Protein AF-A0A9W8ULL6-F1 (afdb_monomer_lite)

Structure (mmCIF, N/CA/C/O backbone):
data_AF-A0A9W8ULL6-F1
#
_entry.id   AF-A0A9W8ULL6-F1
#
loop_
_atom_site.group_PDB
_atom_site.id
_atom_site.type_symbol
_atom_site.label_atom_id
_atom_site.label_alt_id
_atom_site.label_comp_id
_atom_site.label_asym_id
_atom_site.label_entity_id
_atom_site.label_seq_id
_atom_site.pdbx_PDB_ins_code
_atom_site.Cartn_x
_atom_site.Cartn_y
_atom_site.Cartn_z
_atom_site.occupancy
_atom_site.B_iso_or_equiv
_atom_site.auth_seq_id
_atom_site.auth_comp_id
_atom_site.auth_asym_id
_atom_site.auth_atom_id
_atom_site.pdbx_PDB_model_num
ATOM 1 N N . MET A 1 1 ? 4.206 -15.068 -24.456 1.00 36.41 1 MET A N 1
ATOM 2 C CA . MET A 1 1 ? 3.959 -14.356 -23.182 1.00 36.41 1 MET A CA 1
ATOM 3 C C . MET A 1 1 ? 3.319 -15.350 -22.225 1.00 36.41 1 MET A C 1
ATOM 5 O O . MET A 1 1 ? 2.237 -15.826 -22.533 1.00 36.41 1 MET A O 1
ATOM 9 N N . SER A 1 2 ? 4.015 -15.760 -21.160 1.00 42.97 2 SER A N 1
ATOM 10 C CA . SER A 1 2 ? 3.469 -16.729 -20.198 1.00 42.97 2 SER A CA 1
ATOM 11 C C . SER A 1 2 ? 2.389 -16.049 -19.357 1.00 42.97 2 SER A C 1
ATOM 13 O O . SER A 1 2 ? 2.633 -14.977 -18.802 1.00 42.97 2 SER A O 1
ATOM 15 N N . ALA A 1 3 ? 1.189 -16.626 -19.312 1.00 48.19 3 ALA A N 1
ATOM 16 C CA . ALA A 1 3 ? 0.108 -16.130 -18.474 1.00 48.19 3 ALA A CA 1
ATOM 17 C C . ALA A 1 3 ? 0.515 -16.279 -17.003 1.00 48.19 3 ALA A C 1
ATOM 19 O O . ALA A 1 3 ? 0.805 -17.384 -16.546 1.00 48.19 3 ALA A O 1
ATOM 20 N N . ILE A 1 4 ? 0.547 -15.168 -16.266 1.00 55.69 4 ILE A N 1
ATOM 21 C CA . ILE A 1 4 ? 0.722 -15.187 -14.813 1.00 55.69 4 ILE A CA 1
ATOM 22 C C . ILE A 1 4 ? -0.508 -15.901 -14.249 1.00 55.69 4 ILE A C 1
ATOM 24 O O . ILE A 1 4 ? -1.609 -15.349 -14.265 1.00 55.69 4 ILE A O 1
ATOM 28 N N . LYS A 1 5 ? -0.342 -17.157 -13.825 1.00 54.47 5 LYS A N 1
ATOM 29 C CA . LYS A 1 5 ? -1.371 -17.873 -13.071 1.00 54.47 5 LYS A CA 1
ATOM 30 C C . LYS A 1 5 ? -1.515 -17.146 -11.734 1.00 54.47 5 LYS A C 1
ATOM 32 O O . LYS A 1 5 ? -0.522 -17.074 -11.016 1.00 54.47 5 LYS A O 1
ATOM 37 N N . PRO A 1 6 ? -2.692 -16.605 -11.387 1.00 54.22 6 PRO A N 1
ATOM 38 C CA . PRO A 1 6 ? -2.873 -16.029 -10.067 1.00 54.22 6 PRO A CA 1
ATOM 39 C C . PRO A 1 6 ? -2.668 -17.138 -9.029 1.00 54.22 6 PRO A C 1
ATOM 41 O O . PRO A 1 6 ? -3.320 -18.183 -9.087 1.00 54.22 6 PRO A O 1
ATOM 44 N N . ALA A 1 7 ? -1.715 -16.927 -8.123 1.00 57.41 7 ALA A N 1
ATOM 45 C CA . ALA A 1 7 ? -1.379 -17.846 -7.045 1.00 57.41 7 ALA A CA 1
ATOM 46 C C . ALA A 1 7 ? -2.479 -17.832 -5.969 1.00 57.41 7 ALA A C 1
ATOM 48 O O . ALA A 1 7 ? -2.299 -17.307 -4.875 1.00 57.41 7 ALA A O 1
ATOM 49 N N . PHE A 1 8 ? -3.647 -18.396 -6.273 1.00 54.28 8 PHE A N 1
ATOM 50 C CA . PHE A 1 8 ? -4.639 -18.715 -5.250 1.00 54.28 8 PHE A CA 1
ATOM 51 C C . PHE A 1 8 ? -4.271 -20.069 -4.638 1.00 54.28 8 PHE A C 1
ATOM 53 O O . PHE A 1 8 ? -4.735 -21.117 -5.081 1.00 54.28 8 PHE A O 1
ATOM 60 N N . ASN A 1 9 ? -3.375 -20.058 -3.650 1.00 56.12 9 ASN A N 1
ATOM 61 C CA . ASN A 1 9 ? -3.095 -21.242 -2.841 1.00 56.12 9 ASN A CA 1
ATOM 62 C C . ASN A 1 9 ? -4.292 -21.532 -1.920 1.00 56.12 9 ASN A C 1
ATOM 64 O O . ASN A 1 9 ? -4.750 -20.652 -1.199 1.00 56.12 9 ASN A O 1
ATOM 68 N N . SER A 1 10 ? -4.774 -22.777 -1.905 1.00 64.19 10 SER A N 1
ATOM 69 C CA . SER A 1 10 ? -5.916 -23.237 -1.092 1.00 64.19 10 SER A CA 1
ATOM 70 C C . SER A 1 10 ? -5.587 -23.444 0.396 1.00 64.19 10 SER A C 1
ATOM 72 O O . SER A 1 10 ? -6.355 -24.070 1.122 1.00 64.19 10 SER A O 1
ATOM 74 N N . VAL A 1 11 ? -4.422 -22.978 0.847 1.00 71.62 11 VAL A N 1
ATOM 75 C CA . VAL A 1 11 ? -3.919 -23.152 2.212 1.00 71.62 11 VAL A CA 1
ATOM 76 C C . VAL A 1 11 ? -3.983 -21.805 2.916 1.00 71.62 11 VAL A C 1
ATOM 78 O O . VAL A 1 11 ? -3.449 -20.820 2.408 1.00 71.62 11 VAL A O 1
ATOM 81 N N . VAL A 1 12 ? -4.610 -21.759 4.094 1.00 77.38 12 VAL A N 1
ATOM 82 C CA . VAL A 1 12 ? -4.658 -20.548 4.923 1.00 77.38 12 VAL A CA 1
ATOM 83 C C . VAL A 1 12 ? -3.254 -20.269 5.452 1.00 77.38 12 VAL A C 1
ATOM 85 O O . VAL A 1 12 ? -2.774 -20.939 6.365 1.00 77.38 12 VAL A O 1
ATOM 88 N N . ARG A 1 13 ? -2.577 -19.292 4.852 1.00 85.69 13 ARG A N 1
ATOM 89 C CA . ARG A 1 13 ? -1.252 -18.832 5.267 1.00 85.69 13 ARG A CA 1
ATOM 90 C C . ARG A 1 13 ? -1.090 -17.334 5.002 1.00 85.69 13 ARG A C 1
ATOM 92 O O . ARG A 1 13 ? -1.823 -16.793 4.174 1.00 85.69 13 ARG A O 1
ATOM 99 N N . PRO A 1 14 ? -0.123 -16.664 5.653 1.00 86.50 14 PRO A N 1
ATOM 100 C CA . PRO A 1 14 ? 0.186 -15.274 5.347 1.00 86.50 14 PRO A CA 1
ATOM 101 C C . PRO A 1 14 ? 0.520 -15.081 3.862 1.00 86.50 14 PRO A C 1
ATOM 103 O O . PRO A 1 14 ? 1.215 -15.909 3.260 1.00 86.50 14 PRO A O 1
ATOM 106 N N . ILE A 1 15 ? 0.035 -13.975 3.292 1.00 89.06 15 ILE A N 1
ATOM 107 C CA . ILE A 1 15 ? 0.374 -13.545 1.931 1.00 89.06 15 ILE A CA 1
ATOM 108 C C . ILE A 1 15 ? 1.841 -13.119 1.928 1.00 89.06 15 ILE A C 1
ATOM 110 O O . ILE A 1 15 ? 2.242 -12.261 2.719 1.00 89.06 15 ILE A O 1
ATOM 114 N N . THR A 1 16 ? 2.650 -13.700 1.044 1.00 91.38 16 THR A N 1
ATOM 115 C CA . THR A 1 16 ? 4.044 -13.267 0.906 1.00 91.38 16 THR A CA 1
ATOM 116 C C . THR A 1 16 ? 4.139 -11.993 0.070 1.00 91.38 16 THR A C 1
ATOM 118 O O . THR A 1 16 ? 3.293 -11.696 -0.774 1.00 91.38 16 THR A O 1
ATOM 121 N N . VAL A 1 17 ? 5.236 -11.250 0.235 1.00 90.94 17 VAL A N 1
ATOM 122 C CA . VAL A 1 17 ? 5.508 -10.046 -0.570 1.00 90.94 17 VAL A CA 1
ATOM 123 C C . VAL A 1 17 ? 5.605 -10.381 -2.071 1.00 90.94 17 VAL A C 1
ATOM 125 O O . VAL A 1 17 ? 5.237 -9.561 -2.911 1.00 90.94 17 VAL A O 1
ATOM 128 N N . SER A 1 18 ? 6.050 -11.593 -2.428 1.00 92.00 18 SER A N 1
ATOM 129 C CA . SER A 1 18 ? 6.115 -12.053 -3.822 1.00 92.00 18 SER A CA 1
ATOM 130 C C . SER A 1 18 ? 4.733 -12.336 -4.416 1.00 92.00 18 SER A C 1
ATOM 132 O O . SER A 1 18 ? 4.466 -11.919 -5.540 1.00 92.00 18 SER A O 1
ATOM 134 N N . GLU A 1 19 ? 3.836 -12.978 -3.664 1.00 91.81 19 GLU A N 1
ATOM 135 C CA . GLU A 1 19 ? 2.445 -13.196 -4.092 1.00 91.81 19 GLU A CA 1
ATOM 136 C C . GLU A 1 19 ? 1.705 -11.873 -4.234 1.00 91.81 19 GLU A C 1
ATOM 138 O O . GLU A 1 19 ? 1.011 -11.640 -5.223 1.00 91.81 19 GLU A O 1
ATOM 143 N N . PHE A 1 20 ? 1.918 -10.969 -3.278 1.00 92.50 20 PHE A N 1
ATOM 144 C CA . PHE A 1 20 ? 1.380 -9.623 -3.357 1.00 92.50 20 PHE A CA 1
ATOM 145 C C . PHE A 1 20 ? 1.872 -8.890 -4.614 1.00 92.50 20 PHE A C 1
ATOM 147 O O . PHE A 1 20 ? 1.069 -8.294 -5.331 1.00 92.50 20 PHE A O 1
ATOM 154 N N . ARG A 1 21 ? 3.167 -8.992 -4.949 1.00 91.94 21 ARG A N 1
ATOM 155 C CA . ARG A 1 21 ? 3.714 -8.448 -6.203 1.00 91.94 21 ARG A CA 1
ATOM 156 C C . ARG A 1 21 ? 2.999 -9.013 -7.427 1.00 91.94 21 ARG A C 1
ATOM 158 O O . ARG A 1 21 ? 2.638 -8.247 -8.316 1.00 91.94 21 ARG A O 1
ATOM 165 N N . GLU A 1 22 ? 2.821 -10.326 -7.504 1.00 91.75 22 GLU A N 1
ATOM 166 C CA . GLU A 1 22 ? 2.144 -10.954 -8.643 1.00 91.75 22 GLU A CA 1
ATOM 167 C C . GLU A 1 22 ? 0.696 -10.481 -8.773 1.00 91.75 22 GLU A C 1
ATOM 169 O O . GLU A 1 22 ? 0.274 -10.105 -9.869 1.00 91.75 22 GLU A O 1
ATOM 174 N N . ALA A 1 23 ? -0.031 -10.405 -7.658 1.00 91.81 23 ALA A N 1
ATOM 175 C CA . ALA A 1 23 ? -1.393 -9.886 -7.625 1.00 91.81 23 ALA A CA 1
ATOM 176 C C . ALA A 1 23 ? -1.462 -8.423 -8.097 1.00 91.81 23 ALA A C 1
ATOM 178 O O . ALA A 1 23 ? -2.309 -8.076 -8.925 1.00 91.81 23 ALA A O 1
ATOM 179 N N . ILE A 1 24 ? -0.539 -7.572 -7.638 1.00 90.31 24 ILE A N 1
ATOM 180 C CA . ILE A 1 24 ? -0.449 -6.170 -8.062 1.00 90.31 24 ILE A CA 1
ATOM 181 C C . ILE A 1 24 ? -0.163 -6.064 -9.560 1.00 90.31 24 ILE A C 1
ATOM 183 O O . ILE A 1 24 ? -0.827 -5.293 -10.244 1.00 90.31 24 ILE A O 1
ATOM 187 N N . LEU A 1 25 ? 0.770 -6.845 -10.105 1.00 88.44 25 LEU A N 1
ATOM 188 C CA . LEU A 1 25 ? 1.092 -6.796 -11.537 1.00 88.44 25 LEU A CA 1
ATOM 189 C C . LEU A 1 25 ? -0.027 -7.357 -12.417 1.00 88.44 25 LEU A C 1
ATOM 191 O O . LEU A 1 25 ? -0.238 -6.871 -13.530 1.00 88.44 25 LEU A O 1
ATOM 195 N N . ALA A 1 26 ? -0.768 -8.346 -11.920 1.00 89.25 26 ALA A N 1
ATOM 196 C CA . ALA A 1 26 ? -1.942 -8.875 -12.603 1.00 89.25 26 ALA A CA 1
ATOM 197 C C . ALA A 1 26 ? -3.104 -7.865 -12.622 1.00 89.25 26 ALA A C 1
ATOM 199 O O . ALA A 1 26 ? -3.818 -7.776 -13.626 1.00 89.25 26 ALA A O 1
ATOM 200 N N . THR A 1 27 ? -3.272 -7.096 -11.542 1.00 90.06 27 THR A N 1
ATOM 201 C CA . THR A 1 27 ? -4.382 -6.144 -11.362 1.00 90.06 27 THR A CA 1
ATOM 202 C C . THR A 1 27 ? -4.081 -4.781 -11.992 1.00 90.06 27 THR A C 1
ATOM 204 O O . THR A 1 27 ? -4.907 -4.208 -12.700 1.00 90.06 27 THR A O 1
ATOM 207 N N . CYS A 1 28 ? -2.874 -4.263 -11.780 1.00 86.44 28 CYS A N 1
ATOM 208 C CA . CYS A 1 28 ? -2.418 -2.950 -12.227 1.00 86.44 28 CYS A CA 1
ATOM 209 C C . CYS A 1 28 ? -1.554 -3.077 -13.485 1.00 86.44 28 CYS A C 1
ATOM 211 O O . CYS A 1 28 ? -0.354 -2.794 -13.466 1.00 86.44 28 CYS A O 1
ATOM 213 N N . LYS A 1 29 ? -2.166 -3.513 -14.589 1.00 83.62 29 LYS A N 1
ATOM 214 C CA . LYS A 1 29 ? -1.471 -3.635 -15.876 1.00 83.62 29 LYS A CA 1
ATOM 215 C C . LYS A 1 29 ? -1.056 -2.251 -16.402 1.0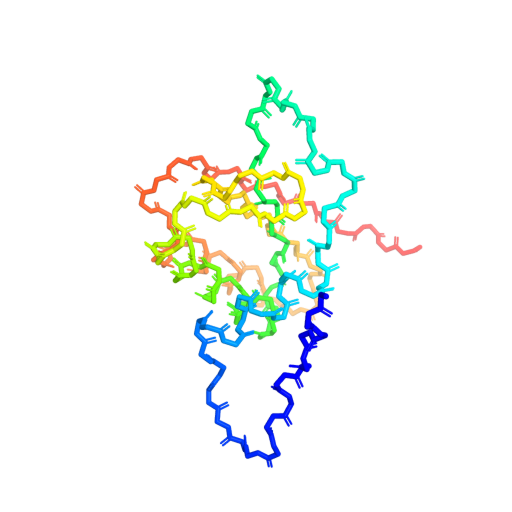0 83.62 29 LYS A C 1
ATOM 217 O O . LYS A 1 29 ? -1.854 -1.313 -16.301 1.00 83.62 29 LYS A O 1
ATOM 222 N N . PRO A 1 30 ? 0.148 -2.107 -16.983 1.00 80.12 30 PRO A N 1
ATOM 223 C CA . PRO A 1 30 ? 0.544 -0.873 -17.652 1.00 80.12 30 PRO A CA 1
ATOM 224 C C . PRO A 1 30 ? -0.435 -0.556 -18.785 1.00 80.12 30 PRO A C 1
ATOM 226 O O . PRO A 1 30 ? -0.732 -1.423 -19.610 1.00 80.12 30 PRO A O 1
ATOM 229 N N . ARG A 1 31 ? -0.943 0.675 -18.825 1.00 77.62 31 ARG A N 1
ATOM 230 C CA . ARG A 1 31 ? -1.757 1.181 -19.938 1.00 77.62 31 ARG A CA 1
ATOM 231 C C . ARG A 1 31 ? -0.872 1.725 -21.056 1.00 77.62 31 ARG A C 1
ATOM 233 O O . ARG A 1 31 ? -1.227 1.615 -22.224 1.00 77.62 31 ARG A O 1
ATOM 240 N N . PHE A 1 32 ? 0.290 2.267 -20.700 1.00 76.62 32 PHE A N 1
ATOM 241 C CA . PHE A 1 32 ? 1.236 2.913 -21.600 1.00 76.62 32 PHE A CA 1
ATOM 242 C C . PHE A 1 32 ? 2.678 2.480 -21.280 1.00 76.62 32 PHE A C 1
ATOM 244 O O . PHE A 1 32 ? 3.477 3.285 -20.803 1.00 76.62 32 PHE A O 1
ATOM 251 N N . PRO A 1 33 ? 3.057 1.223 -21.581 1.00 66.06 33 PRO A N 1
ATOM 252 C CA . PRO A 1 33 ? 4.318 0.627 -21.120 1.00 66.06 33 PRO A CA 1
ATOM 253 C C . PRO A 1 33 ? 5.586 1.342 -21.613 1.00 66.06 33 PRO A C 1
ATOM 255 O O . PRO A 1 33 ? 6.637 1.219 -20.995 1.00 66.06 33 PRO A O 1
ATOM 258 N N . ASN A 1 34 ? 5.492 2.094 -22.714 1.00 67.62 34 ASN A N 1
ATOM 259 C CA . ASN A 1 34 ? 6.632 2.753 -23.358 1.00 67.62 34 ASN A CA 1
ATOM 260 C C . ASN A 1 34 ? 6.656 4.278 -23.153 1.00 67.62 34 ASN A C 1
ATOM 262 O O . ASN A 1 34 ? 7.533 4.954 -23.696 1.00 67.62 34 ASN A O 1
ATOM 266 N N . VAL A 1 35 ? 5.697 4.850 -22.416 1.00 68.44 35 VAL A N 1
ATOM 267 C CA . VAL A 1 35 ? 5.637 6.303 -22.221 1.00 68.44 35 VAL A CA 1
ATOM 268 C C . VAL A 1 35 ? 6.586 6.706 -21.097 1.00 68.44 35 VAL A C 1
ATOM 270 O O . VAL A 1 35 ? 6.478 6.252 -19.961 1.00 68.44 35 VAL A O 1
ATOM 273 N N . ARG A 1 36 ? 7.530 7.600 -21.405 1.00 62.19 36 ARG A N 1
ATOM 274 C CA . ARG A 1 36 ? 8.403 8.201 -20.392 1.00 62.19 36 ARG A CA 1
ATOM 275 C C . ARG A 1 36 ? 7.585 9.176 -19.550 1.00 62.19 36 ARG A C 1
ATOM 277 O O . ARG A 1 36 ? 7.260 10.276 -19.997 1.00 62.19 36 ARG A O 1
ATOM 284 N N . HIS A 1 37 ? 7.251 8.786 -18.326 1.00 63.81 37 HIS A N 1
ATOM 285 C CA . HIS A 1 37 ? 6.581 9.681 -17.389 1.00 63.81 37 HIS A CA 1
ATOM 286 C C . HIS A 1 37 ? 7.544 10.774 -16.918 1.00 63.81 37 HIS A C 1
ATOM 288 O O . HIS A 1 37 ? 8.485 10.517 -16.174 1.00 63.81 37 HIS A O 1
ATOM 294 N N . ALA A 1 38 ? 7.283 12.016 -17.332 1.00 58.12 38 ALA A N 1
ATOM 295 C CA . ALA A 1 38 ? 8.078 13.182 -16.941 1.00 58.12 38 ALA A CA 1
ATOM 296 C C . ALA A 1 38 ? 7.935 13.557 -15.451 1.00 58.12 38 ALA A C 1
ATOM 298 O O . ALA A 1 38 ? 8.749 14.308 -14.924 1.00 58.12 38 ALA A O 1
ATOM 299 N N . ARG A 1 39 ? 6.901 13.055 -14.756 1.00 65.38 39 ARG A N 1
ATOM 300 C CA . ARG A 1 39 ? 6.604 13.413 -13.362 1.00 65.38 39 ARG A CA 1
ATOM 301 C C . ARG A 1 39 ? 6.390 12.164 -12.516 1.00 65.38 39 ARG A C 1
ATOM 303 O O . ARG A 1 39 ? 5.536 11.343 -12.843 1.00 65.38 39 ARG A O 1
ATOM 310 N N . ARG A 1 40 ? 7.134 12.063 -11.411 1.00 67.62 40 ARG A N 1
ATOM 311 C CA . ARG A 1 40 ? 6.929 11.036 -10.380 1.00 67.62 40 ARG A CA 1
ATOM 312 C C . ARG A 1 40 ? 5.523 11.187 -9.797 1.00 67.62 40 ARG A C 1
ATOM 314 O O . ARG A 1 40 ? 5.130 12.296 -9.431 1.00 67.62 40 ARG A O 1
ATOM 321 N N . ARG A 1 41 ? 4.765 10.092 -9.744 1.00 74.00 41 ARG A N 1
ATOM 322 C CA . ARG A 1 41 ? 3.427 10.044 -9.146 1.00 74.00 41 ARG A CA 1
ATOM 323 C C . ARG A 1 41 ? 3.454 9.014 -8.018 1.00 74.00 41 ARG A C 1
ATOM 325 O O . ARG A 1 41 ? 3.664 7.842 -8.326 1.00 74.00 41 ARG A O 1
ATOM 332 N N . PRO A 1 42 ? 3.294 9.430 -6.751 1.00 75.19 42 PRO A N 1
ATOM 333 C CA . PRO A 1 42 ? 3.254 8.488 -5.645 1.00 75.19 42 PRO A CA 1
ATOM 334 C C . PRO A 1 42 ? 2.024 7.590 -5.765 1.00 75.19 42 PRO A C 1
ATOM 336 O O . PRO A 1 42 ? 0.997 7.979 -6.334 1.00 75.19 42 PRO A O 1
ATOM 339 N N . ILE A 1 43 ? 2.126 6.389 -5.211 1.00 81.38 43 ILE A N 1
ATOM 340 C CA . ILE A 1 43 ? 0.994 5.469 -5.119 1.00 81.38 43 ILE A CA 1
ATOM 341 C C . ILE A 1 43 ? 0.123 5.921 -3.951 1.00 81.38 43 ILE A C 1
ATOM 343 O O . ILE A 1 43 ? 0.586 5.967 -2.816 1.00 81.38 43 ILE A O 1
ATOM 347 N N . GLY A 1 44 ? -1.130 6.271 -4.232 1.00 84.19 44 GLY A N 1
ATOM 348 C CA . GLY A 1 44 ? -2.108 6.613 -3.204 1.00 84.19 44 GLY A CA 1
ATOM 349 C C . GLY A 1 44 ? -2.700 5.361 -2.560 1.00 84.19 44 GLY A C 1
ATOM 350 O O . GLY A 1 44 ? -3.216 4.503 -3.275 1.00 84.19 44 GLY A O 1
ATOM 351 N N . LEU A 1 45 ? -2.669 5.271 -1.232 1.00 84.50 45 LEU A N 1
ATOM 352 C CA . LEU A 1 45 ? -3.294 4.201 -0.461 1.00 84.50 45 LEU A CA 1
ATOM 353 C C . LEU A 1 45 ? -4.335 4.780 0.501 1.00 84.50 45 LEU A C 1
ATOM 355 O O . LEU A 1 45 ? -3.991 5.508 1.427 1.00 84.50 45 LEU A O 1
ATOM 359 N N . ALA A 1 46 ? -5.605 4.438 0.301 1.00 83.81 46 ALA A N 1
ATOM 360 C CA . ALA A 1 46 ? -6.677 4.812 1.216 1.00 83.81 46 ALA A CA 1
ATOM 361 C C . ALA A 1 46 ? -6.780 3.795 2.367 1.00 83.81 46 ALA A C 1
ATOM 363 O O . ALA A 1 46 ? -6.934 2.600 2.116 1.00 83.81 46 ALA A O 1
ATOM 364 N N . ILE A 1 47 ? -6.706 4.262 3.615 1.00 81.38 47 ILE A N 1
ATOM 365 C CA . ILE A 1 47 ? -6.764 3.427 4.823 1.00 81.38 47 ILE A CA 1
ATOM 366 C C . ILE A 1 47 ? -8.002 3.811 5.626 1.00 81.38 47 ILE A C 1
ATOM 368 O O . ILE A 1 47 ? -8.099 4.933 6.112 1.00 81.38 47 ILE A O 1
ATOM 372 N N . SER A 1 48 ? -8.950 2.888 5.775 1.00 75.56 48 SER A N 1
ATOM 373 C CA . SER A 1 48 ? -10.221 3.156 6.461 1.00 75.56 48 SER A CA 1
ATOM 374 C C . SER A 1 48 ? -10.213 2.825 7.956 1.00 75.56 48 SER A C 1
ATOM 376 O O . SER A 1 48 ? -11.163 3.148 8.660 1.00 75.56 48 SER A O 1
ATOM 378 N N . GLY A 1 49 ? -9.168 2.145 8.436 1.00 71.44 49 GLY A N 1
ATOM 379 C CA . GLY A 1 49 ? -9.143 1.499 9.755 1.00 71.44 49 GLY A CA 1
ATOM 380 C C . GLY A 1 49 ? -9.664 0.056 9.727 1.00 71.44 49 GLY A C 1
ATOM 381 O O . GLY A 1 49 ? -9.526 -0.672 10.700 1.00 71.44 49 GLY A O 1
ATOM 382 N N . GLY A 1 50 ? -10.202 -0.413 8.594 1.00 78.00 50 GLY A N 1
ATOM 383 C CA . GLY A 1 50 ? -10.540 -1.825 8.417 1.00 78.00 50 GLY A CA 1
ATOM 384 C C . GLY A 1 50 ? -9.293 -2.706 8.300 1.00 78.00 50 GLY A C 1
ATOM 385 O O . GLY A 1 50 ? -8.298 -2.295 7.693 1.00 78.00 50 GLY A O 1
ATOM 386 N N . VAL A 1 51 ? -9.375 -3.935 8.819 1.00 80.62 51 VAL A N 1
ATOM 387 C CA . VAL A 1 51 ? -8.272 -4.918 8.834 1.00 80.62 51 VAL A CA 1
ATOM 388 C C . VAL A 1 51 ? -7.646 -5.145 7.457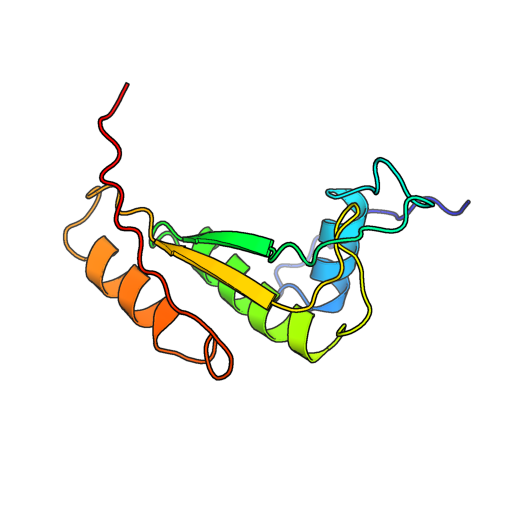 1.00 80.62 51 VAL A C 1
ATOM 390 O O . VAL A 1 51 ? -6.424 -5.217 7.353 1.00 80.62 51 VAL A O 1
ATOM 393 N N . ASP A 1 52 ? -8.448 -5.137 6.391 1.00 84.50 52 ASP A N 1
ATOM 394 C CA . ASP A 1 52 ? -7.964 -5.330 5.021 1.00 84.50 52 ASP A CA 1
ATOM 395 C C . ASP A 1 52 ? -7.095 -4.161 4.544 1.00 84.50 52 ASP A C 1
ATOM 397 O O . ASP A 1 52 ? -6.031 -4.358 3.960 1.00 84.50 52 ASP A O 1
ATOM 401 N N . SER A 1 53 ? -7.512 -2.925 4.833 1.00 81.38 53 SER A N 1
ATOM 402 C CA . SER A 1 53 ? -6.766 -1.722 4.443 1.00 81.38 53 SER A CA 1
ATOM 403 C C . SER A 1 53 ? -5.443 -1.594 5.206 1.00 81.38 53 SER A C 1
ATOM 405 O O . SER A 1 53 ? -4.439 -1.156 4.643 1.00 81.38 53 SER A O 1
ATOM 407 N N . MET A 1 54 ? -5.414 -2.054 6.461 1.00 82.75 54 MET A N 1
ATOM 408 C CA . MET A 1 54 ? -4.196 -2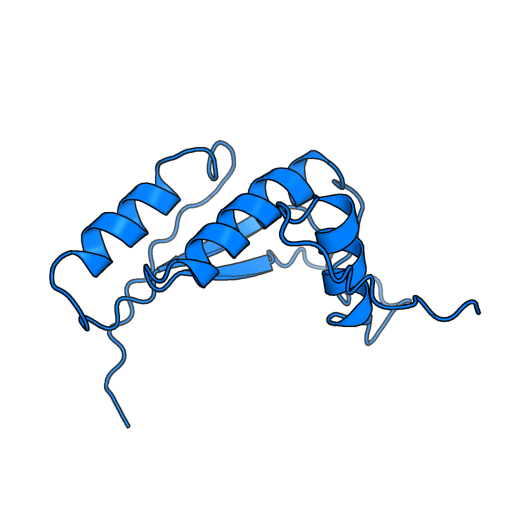.109 7.271 1.00 82.75 54 MET A CA 1
ATOM 409 C C . MET A 1 54 ? -3.248 -3.209 6.789 1.00 82.75 54 MET A C 1
ATOM 411 O O . MET A 1 54 ? -2.049 -2.967 6.649 1.00 82.75 54 MET A O 1
ATOM 415 N N . ALA A 1 55 ? -3.779 -4.393 6.467 1.00 86.56 55 ALA A N 1
ATOM 416 C CA . ALA A 1 55 ? -3.002 -5.480 5.878 1.00 86.56 55 ALA A CA 1
ATOM 417 C C . ALA A 1 55 ? -2.399 -5.066 4.527 1.00 86.56 55 ALA A C 1
ATOM 419 O O . ALA A 1 55 ? -1.223 -5.321 4.263 1.00 86.56 55 ALA A O 1
ATOM 420 N N . LEU A 1 56 ? -3.172 -4.356 3.701 1.00 88.19 56 LEU A N 1
ATOM 421 C CA . LEU A 1 56 ? -2.697 -3.806 2.436 1.00 88.19 56 LEU A CA 1
ATOM 422 C C . LEU A 1 56 ? -1.567 -2.790 2.651 1.00 88.19 56 LEU A C 1
ATOM 424 O O . LEU A 1 56 ? -0.554 -2.855 1.956 1.00 88.19 56 LEU A O 1
ATOM 428 N N . ALA A 1 57 ? -1.700 -1.896 3.636 1.00 86.06 57 ALA A N 1
ATOM 429 C CA . ALA A 1 57 ? -0.648 -0.948 4.002 1.00 86.06 57 ALA A CA 1
ATOM 430 C C . ALA A 1 57 ? 0.634 -1.661 4.451 1.00 86.06 57 ALA A C 1
ATOM 432 O O . ALA A 1 57 ? 1.722 -1.347 3.968 1.00 86.06 57 ALA A O 1
ATOM 433 N N . TYR A 1 58 ? 0.506 -2.681 5.298 1.00 86.44 58 TYR A N 1
ATOM 434 C CA . TYR A 1 58 ? 1.631 -3.503 5.735 1.00 86.44 58 TYR A CA 1
ATOM 435 C C . TYR A 1 58 ? 2.344 -4.200 4.564 1.00 86.44 58 TYR A C 1
ATOM 437 O O . TYR A 1 58 ? 3.570 -4.135 4.459 1.00 86.44 58 TYR A O 1
A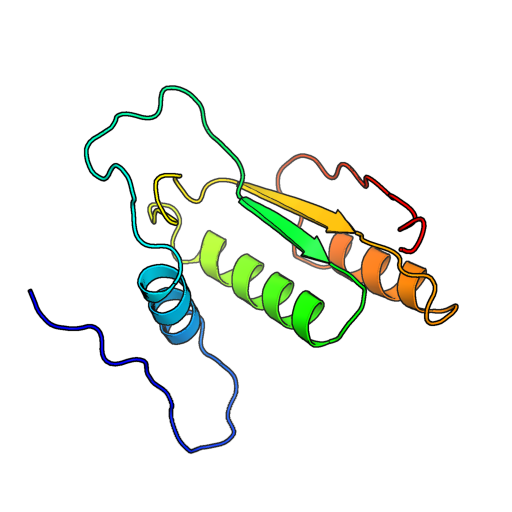TOM 445 N N . LEU A 1 59 ? 1.601 -4.822 3.645 1.00 89.56 59 LEU A N 1
ATOM 446 C CA . LEU A 1 59 ? 2.185 -5.481 2.470 1.00 89.56 59 LEU A CA 1
ATOM 447 C C . LEU A 1 59 ? 2.898 -4.481 1.553 1.00 89.56 59 LEU A C 1
ATOM 449 O O . LEU A 1 59 ? 4.000 -4.757 1.072 1.00 89.56 59 LEU A O 1
ATOM 453 N N . PHE A 1 60 ? 2.318 -3.294 1.363 1.00 88.06 60 PHE A N 1
ATOM 454 C CA . PHE A 1 60 ? 2.942 -2.221 0.597 1.00 88.06 60 PHE A CA 1
ATOM 455 C C . PHE A 1 60 ? 4.245 -1.718 1.233 1.00 88.06 60 PHE A C 1
ATOM 457 O O . PHE A 1 60 ? 5.212 -1.492 0.505 1.00 88.06 60 PHE A O 1
ATOM 464 N N . SER A 1 61 ? 4.315 -1.611 2.565 1.00 85.38 61 SER A N 1
ATOM 465 C CA . SER A 1 61 ? 5.532 -1.174 3.273 1.00 85.38 61 SER A CA 1
ATOM 466 C C . SER A 1 61 ? 6.728 -2.094 3.009 1.00 85.38 61 SER A C 1
ATOM 468 O O . SER A 1 61 ? 7.863 -1.632 2.875 1.00 85.38 61 SER A O 1
ATOM 470 N N . HIS A 1 62 ? 6.469 -3.395 2.874 1.00 87.44 62 HIS A N 1
ATOM 471 C CA . HIS A 1 62 ? 7.482 -4.394 2.552 1.00 87.44 62 HIS A CA 1
ATOM 472 C C . HIS A 1 62 ? 7.783 -4.401 1.056 1.00 87.44 62 HIS A C 1
ATOM 474 O O . HIS A 1 62 ? 8.945 -4.400 0.651 1.00 87.44 62 HIS A O 1
ATOM 480 N N . TYR A 1 63 ? 6.744 -4.326 0.227 1.00 88.69 63 TYR A N 1
ATOM 481 C CA . TYR A 1 63 ? 6.865 -4.321 -1.224 1.00 88.69 63 TYR A CA 1
ATOM 482 C C . TYR A 1 63 ? 7.778 -3.202 -1.742 1.00 88.69 63 TYR A C 1
ATOM 484 O O . TYR A 1 63 ? 8.664 -3.477 -2.550 1.00 88.69 63 TYR A O 1
ATOM 492 N N . ILE A 1 64 ? 7.634 -1.965 -1.250 1.00 85.38 64 ILE A N 1
ATOM 493 C CA . ILE A 1 64 ? 8.478 -0.839 -1.695 1.00 85.38 64 ILE A CA 1
ATOM 494 C C . ILE A 1 64 ? 9.940 -0.986 -1.262 1.00 85.38 64 ILE A C 1
ATOM 496 O O . ILE A 1 64 ? 10.846 -0.570 -1.984 1.00 85.38 64 ILE A O 1
ATOM 500 N N . LYS A 1 65 ? 10.185 -1.611 -0.101 1.00 84.94 65 LYS A N 1
ATOM 501 C CA . LYS A 1 65 ? 11.539 -1.868 0.408 1.00 84.94 65 LYS A CA 1
ATOM 502 C C . LYS A 1 65 ? 12.232 -2.943 -0.430 1.00 84.94 65 LYS A C 1
ATOM 504 O O . LYS A 1 65 ? 13.415 -2.796 -0.741 1.00 84.94 65 LYS A O 1
ATOM 509 N N . THR A 1 66 ? 11.493 -3.980 -0.828 1.00 88.38 66 THR A N 1
ATOM 510 C CA . THR A 1 66 ? 11.998 -5.117 -1.612 1.00 88.38 66 THR A CA 1
ATOM 511 C C . THR A 1 66 ? 12.124 -4.809 -3.110 1.00 88.38 66 THR A C 1
ATOM 513 O O . THR A 1 66 ? 13.098 -5.224 -3.732 1.00 88.38 66 THR A O 1
ATOM 516 N N . TYR A 1 67 ? 11.186 -4.063 -3.704 1.00 86.69 67 TYR A N 1
ATOM 517 C CA . TYR A 1 67 ? 11.059 -3.891 -5.159 1.00 86.69 67 TYR A CA 1
ATOM 518 C C . TYR A 1 67 ? 11.167 -2.422 -5.616 1.00 86.69 67 TYR A C 1
ATOM 520 O O . TYR A 1 67 ? 10.298 -1.903 -6.315 1.00 86.69 67 TYR A O 1
ATOM 528 N N . LYS A 1 68 ? 12.274 -1.752 -5.271 1.00 80.38 68 LYS A N 1
ATOM 529 C CA . LYS A 1 68 ? 12.504 -0.301 -5.485 1.00 80.38 68 LYS A CA 1
ATOM 530 C C . LYS A 1 68 ? 12.450 0.199 -6.940 1.00 80.38 68 LYS A C 1
ATOM 532 O O . LYS A 1 68 ? 12.344 1.399 -7.172 1.00 80.38 68 LYS A O 1
ATOM 537 N N . THR A 1 69 ? 12.597 -0.689 -7.921 1.00 82.25 69 THR A N 1
ATOM 538 C CA . THR A 1 69 ? 12.611 -0.359 -9.362 1.00 82.25 69 THR A CA 1
ATOM 539 C C . THR A 1 69 ? 11.352 -0.827 -10.092 1.00 82.25 69 THR A C 1
ATOM 541 O O . THR A 1 69 ? 11.221 -0.656 -11.308 1.00 82.25 69 THR A O 1
ATOM 544 N N . GLN A 1 70 ? 10.419 -1.442 -9.367 1.00 83.88 70 GLN A N 1
ATOM 545 C CA . GLN A 1 70 ? 9.204 -1.991 -9.941 1.00 83.88 70 GLN A CA 1
ATOM 546 C C . GLN A 1 70 ? 8.233 -0.865 -10.300 1.00 83.88 70 GLN A C 1
ATOM 548 O O . GLN A 1 70 ? 8.203 0.188 -9.667 1.00 83.88 70 GLN A O 1
ATOM 553 N N . HIS A 1 71 ? 7.432 -1.097 -11.335 1.00 83.75 71 HIS A N 1
ATOM 554 C CA . HIS A 1 71 ? 6.357 -0.195 -11.733 1.00 83.75 71 HIS A CA 1
ATOM 555 C C . HIS A 1 71 ? 5.010 -0.823 -11.375 1.00 83.75 71 HIS A C 1
ATOM 557 O O . HIS A 1 71 ? 4.840 -2.040 -11.503 1.00 83.75 71 HIS A O 1
ATOM 563 N N . ILE A 1 72 ? 4.074 0.008 -10.917 1.00 85.56 72 ILE A N 1
ATOM 564 C CA . ILE A 1 72 ? 2.663 -0.347 -10.742 1.00 85.56 72 ILE A CA 1
ATOM 565 C C . ILE A 1 72 ? 1.868 0.427 -11.782 1.00 85.56 72 ILE A C 1
ATOM 567 O O . ILE A 1 72 ? 1.890 1.662 -11.800 1.00 85.56 72 ILE A O 1
ATOM 571 N N . ALA A 1 73 ? 1.168 -0.308 -12.648 1.00 84.69 73 ALA A N 1
ATOM 572 C CA . ALA A 1 73 ? 0.677 0.223 -13.910 1.00 84.69 73 ALA A CA 1
ATOM 573 C C . ALA A 1 73 ? 1.816 0.948 -14.647 1.00 84.69 73 ALA A C 1
ATOM 575 O O . ALA A 1 73 ? 2.814 0.323 -14.995 1.00 84.69 73 ALA A O 1
ATOM 576 N N . ASP A 1 74 ? 1.692 2.258 -14.833 1.00 80.06 74 ASP A N 1
ATOM 577 C CA . ASP A 1 74 ? 2.672 3.062 -15.560 1.00 80.06 74 ASP A CA 1
ATOM 578 C C . ASP A 1 74 ? 3.618 3.851 -14.630 1.00 80.06 74 ASP A C 1
ATOM 580 O O . ASP A 1 74 ? 4.537 4.522 -15.091 1.00 80.06 74 ASP A O 1
ATOM 584 N N . ASN A 1 75 ? 3.425 3.788 -13.305 1.00 78.88 75 ASN A N 1
ATOM 585 C CA . ASN A 1 75 ? 4.168 4.625 -12.359 1.00 78.88 75 ASN A CA 1
ATOM 586 C C . ASN A 1 75 ? 5.260 3.833 -11.624 1.00 78.88 75 ASN A C 1
ATOM 588 O O . ASN A 1 75 ? 4.986 2.735 -11.129 1.00 78.88 75 ASN A O 1
ATOM 592 N N . PRO A 1 76 ? 6.478 4.387 -11.487 1.00 78.19 76 PRO A N 1
ATOM 593 C CA . PRO A 1 76 ? 7.518 3.769 -10.679 1.00 78.19 76 PRO A CA 1
ATOM 594 C C . PRO A 1 76 ? 7.153 3.805 -9.192 1.00 78.19 76 PRO A C 1
ATOM 596 O O . PRO A 1 76 ? 6.642 4.802 -8.675 1.00 78.19 76 PRO A O 1
ATOM 599 N N . VAL A 1 77 ? 7.455 2.712 -8.497 1.00 75.44 77 VAL A N 1
ATOM 600 C CA . VAL A 1 77 ? 7.237 2.552 -7.059 1.00 75.44 77 VAL A CA 1
ATOM 601 C C . VAL A 1 77 ? 8.388 3.232 -6.321 1.00 75.44 77 VAL A C 1
ATOM 603 O O . VAL A 1 77 ? 9.408 2.617 -6.022 1.00 75.44 77 VAL A O 1
ATOM 606 N N . HIS A 1 78 ? 8.243 4.530 -6.076 1.00 72.31 78 HIS A N 1
ATOM 607 C CA . HIS A 1 78 ? 9.206 5.299 -5.285 1.00 72.31 78 HIS A CA 1
ATOM 608 C C . HIS A 1 78 ? 8.636 5.688 -3.926 1.00 72.31 78 HIS A C 1
ATOM 610 O O . HIS A 1 78 ? 9.256 5.386 -2.915 1.00 72.31 78 HIS A O 1
ATOM 616 N N . ASP A 1 79 ? 7.435 6.270 -3.919 1.00 71.81 79 ASP A N 1
ATOM 617 C CA . ASP A 1 79 ? 6.804 6.812 -2.718 1.00 71.81 79 ASP A CA 1
ATOM 618 C C . ASP A 1 79 ? 5.345 6.344 -2.610 1.00 71.81 79 ASP A C 1
ATOM 620 O O . ASP A 1 79 ? 4.650 6.173 -3.623 1.00 71.81 79 ASP A O 1
ATOM 624 N N . ILE A 1 80 ? 4.876 6.170 -1.372 1.00 76.69 80 ILE A N 1
ATOM 625 C CA . ILE A 1 80 ? 3.474 5.894 -1.046 1.00 76.69 80 ILE A CA 1
ATOM 626 C C . ILE A 1 80 ? 2.895 7.102 -0.324 1.00 76.69 80 ILE A C 1
ATOM 628 O O . ILE A 1 80 ? 3.442 7.561 0.672 1.00 76.69 80 ILE A O 1
ATOM 632 N N . LEU A 1 81 ? 1.746 7.567 -0.802 1.00 79.00 81 LEU A N 1
ATOM 633 C CA . LEU A 1 81 ? 0.916 8.542 -0.115 1.00 79.00 81 LEU A CA 1
ATOM 634 C C . LEU A 1 81 ? -0.245 7.808 0.554 1.00 79.00 81 LEU A C 1
ATOM 636 O O . LEU A 1 81 ? -1.153 7.344 -0.134 1.00 79.00 81 LEU A O 1
ATOM 640 N N . THR A 1 82 ? -0.250 7.710 1.879 1.00 74.94 82 THR A N 1
ATOM 641 C CA . THR A 1 82 ? -1.406 7.173 2.604 1.00 74.94 82 THR A CA 1
ATOM 642 C C . THR A 1 82 ? -2.418 8.273 2.912 1.00 74.94 82 THR A C 1
ATOM 644 O O . THR A 1 82 ? -2.067 9.384 3.306 1.00 74.94 82 THR A O 1
ATOM 647 N N . VAL A 1 83 ? -3.697 7.957 2.734 1.00 75.06 83 VAL A N 1
ATOM 648 C CA . VAL A 1 83 ? -4.826 8.830 3.056 1.00 75.06 83 VAL A CA 1
ATOM 649 C C . VAL A 1 83 ? -5.761 8.071 3.979 1.00 75.06 83 VAL A C 1
ATOM 651 O O . VAL A 1 83 ? -6.335 7.056 3.593 1.00 75.06 83 VAL A O 1
ATOM 654 N N . THR A 1 84 ? -5.935 8.571 5.195 1.00 73.00 84 THR A N 1
ATOM 655 C CA . THR A 1 84 ? -6.885 7.991 6.142 1.00 73.00 84 THR A CA 1
ATOM 656 C C . THR A 1 84 ? -8.309 8.427 5.806 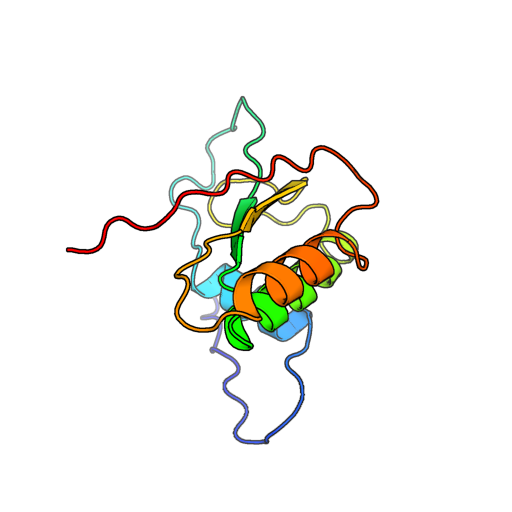1.00 73.00 84 THR A C 1
ATOM 658 O O . THR A 1 84 ? -8.609 9.621 5.796 1.00 73.00 84 THR A O 1
ATOM 661 N N . VAL A 1 85 ? -9.190 7.459 5.555 1.00 71.12 85 VAL A N 1
ATOM 662 C CA . VAL A 1 85 ? -10.614 7.674 5.272 1.00 71.12 85 VAL A CA 1
ATOM 663 C C . VAL A 1 85 ? -11.424 7.250 6.490 1.00 71.12 85 VAL A C 1
ATOM 665 O O . VAL A 1 85 ? -11.761 6.084 6.666 1.00 71.12 85 VAL A O 1
ATOM 668 N N . ASP A 1 86 ? -11.724 8.210 7.355 1.00 66.62 86 ASP A N 1
ATOM 669 C CA . ASP A 1 86 ? -12.530 7.953 8.542 1.00 66.62 86 ASP A CA 1
ATOM 670 C C . ASP A 1 86 ? -14.023 7.967 8.187 1.00 66.62 86 ASP A C 1
ATOM 672 O O . ASP A 1 86 ? -14.628 9.020 7.965 1.00 66.62 86 ASP A O 1
ATOM 676 N N . HIS A 1 87 ? -14.616 6.776 8.132 1.00 65.94 87 HIS A N 1
ATOM 677 C CA . HIS A 1 87 ? -16.051 6.604 7.911 1.00 65.94 87 HIS A CA 1
ATOM 678 C C . HIS A 1 87 ? -16.882 6.776 9.195 1.00 65.94 87 HIS A C 1
ATOM 680 O O . HIS A 1 87 ? -18.106 6.691 9.125 1.00 65.94 87 HIS A O 1
ATOM 686 N N . ARG A 1 88 ? -16.249 6.982 10.365 1.00 64.50 88 ARG A N 1
ATOM 687 C CA . ARG A 1 88 ? -16.879 7.074 11.698 1.00 64.50 88 ARG A CA 1
ATOM 688 C C . ARG A 1 88 ? -17.812 5.911 12.048 1.00 64.50 88 ARG A C 1
ATOM 690 O O . ARG A 1 88 ? -18.677 6.039 12.909 1.00 64.50 88 ARG A O 1
ATOM 697 N N . LEU A 1 89 ? -17.621 4.756 11.408 1.00 61.12 89 LEU A N 1
ATOM 698 C CA . LEU A 1 89 ? -18.438 3.565 11.645 1.00 61.12 89 LEU A CA 1
ATOM 699 C C . LEU A 1 89 ? -18.250 3.029 13.077 1.00 61.12 89 LEU A C 1
ATOM 701 O O . LEU A 1 89 ? -19.143 2.389 13.627 1.00 61.12 89 LEU A O 1
ATOM 705 N N . ARG A 1 90 ? -17.079 3.292 13.676 1.00 61.62 90 ARG A N 1
ATOM 706 C CA . ARG A 1 90 ? -16.753 3.028 15.083 1.00 61.62 90 ARG A CA 1
ATOM 707 C C . ARG A 1 90 ? -15.934 4.191 15.659 1.00 61.62 90 ARG A C 1
ATOM 709 O O . ARG A 1 90 ? -15.090 4.712 14.929 1.00 61.62 90 ARG A O 1
ATOM 716 N N . PRO A 1 91 ? -16.106 4.544 16.947 1.00 64.56 91 PRO A N 1
ATOM 717 C CA . PRO A 1 91 ? -15.336 5.612 17.599 1.00 64.56 91 PRO A CA 1
ATOM 718 C C . PRO A 1 91 ? -13.817 5.393 17.531 1.00 64.56 91 PRO A C 1
ATOM 720 O O . PRO A 1 91 ? -13.054 6.339 17.383 1.00 64.56 91 PRO A O 1
ATOM 723 N N . GLU A 1 92 ? -13.388 4.130 17.577 1.00 67.25 92 GLU A N 1
ATOM 724 C CA . GLU A 1 92 ? -11.974 3.735 17.602 1.00 67.25 92 GLU A CA 1
ATOM 725 C C . GLU A 1 92 ? -11.297 3.787 16.217 1.00 67.25 92 GLU A C 1
ATOM 727 O O . GLU A 1 92 ? -10.069 3.807 16.121 1.00 67.25 92 GLU A O 1
ATOM 732 N N . SER A 1 93 ? -12.080 3.847 15.129 1.00 62.31 93 SER A N 1
ATOM 733 C CA . SER A 1 93 ? -11.589 3.736 13.742 1.00 62.31 93 SER A CA 1
ATOM 734 C C . SER A 1 93 ? -10.582 4.833 13.391 1.00 62.31 93 SER A C 1
ATOM 736 O O . SER A 1 93 ? -9.608 4.596 12.673 1.00 62.31 93 SER A O 1
ATOM 738 N N . THR A 1 94 ? -10.788 6.038 13.929 1.00 63.56 94 THR A N 1
ATOM 739 C CA . THR A 1 94 ? -9.890 7.182 13.749 1.00 63.56 94 THR A CA 1
ATOM 740 C C . THR A 1 94 ? -8.530 6.933 14.409 1.00 63.56 94 THR A C 1
ATOM 742 O O . THR A 1 94 ? -7.490 7.241 13.824 1.00 63.56 94 THR A O 1
ATOM 745 N N . ALA A 1 95 ? -8.522 6.358 15.616 1.00 67.81 95 ALA A N 1
ATOM 746 C CA . ALA A 1 95 ? -7.306 6.092 16.382 1.00 67.81 95 ALA A CA 1
ATOM 747 C C . ALA A 1 95 ? -6.503 4.924 15.792 1.00 67.81 95 ALA A C 1
ATOM 749 O O . ALA A 1 95 ? -5.274 4.988 15.719 1.00 67.81 95 ALA A O 1
ATOM 750 N N . GLU A 1 96 ? -7.185 3.875 15.330 1.00 65.31 96 GLU A N 1
ATOM 751 C CA . GLU A 1 96 ? -6.558 2.735 14.655 1.00 65.31 96 GLU A CA 1
ATOM 752 C C . GLU A 1 96 ? -5.901 3.161 13.339 1.00 65.31 96 GLU A C 1
ATOM 754 O O . GLU A 1 96 ? -4.725 2.871 13.109 1.00 65.31 96 GLU A O 1
ATOM 759 N N . ALA A 1 97 ? -6.606 3.941 12.516 1.00 63.06 97 ALA A N 1
ATOM 760 C CA . ALA A 1 97 ? -6.052 4.425 11.257 1.00 63.06 97 ALA A CA 1
ATOM 761 C C . ALA A 1 97 ? -4.878 5.405 11.458 1.00 63.06 97 ALA A C 1
ATOM 763 O O . ALA A 1 97 ? -3.928 5.396 10.673 1.00 63.06 97 ALA A O 1
ATOM 764 N N . ALA A 1 98 ? -4.890 6.206 12.530 1.00 65.25 98 ALA A N 1
ATOM 765 C CA . ALA A 1 98 ? -3.758 7.057 12.897 1.00 65.25 98 ALA A CA 1
ATOM 766 C C . ALA A 1 98 ? -2.523 6.245 13.333 1.00 65.25 98 ALA A C 1
ATOM 768 O O . ALA A 1 98 ? -1.403 6.594 12.964 1.00 65.25 98 ALA A O 1
ATOM 769 N N . LYS A 1 99 ? -2.702 5.130 14.056 1.00 66.50 99 LYS A N 1
ATOM 770 C CA . LYS A 1 99 ? -1.583 4.262 14.474 1.00 66.50 99 LYS A CA 1
ATOM 771 C C . LYS A 1 99 ? -0.863 3.601 13.299 1.00 66.50 99 LYS A C 1
ATOM 773 O O . LYS A 1 99 ? 0.351 3.407 13.352 1.00 66.50 99 LYS A O 1
ATOM 778 N N . VAL A 1 100 ? -1.593 3.270 12.235 1.00 60.84 100 VAL A N 1
ATOM 779 C CA . VAL A 1 100 ? -1.008 2.697 11.008 1.00 60.84 100 VAL A CA 1
ATOM 780 C C . VAL A 1 100 ? -0.122 3.708 10.291 1.00 60.84 100 VAL A C 1
ATOM 782 O O . VAL A 1 100 ? 0.893 3.336 9.711 1.00 60.84 100 VAL A O 1
ATOM 785 N N . ALA A 1 101 ? -0.454 4.994 10.369 1.00 59.56 101 ALA A N 1
ATOM 786 C CA . ALA A 1 101 ? 0.416 6.032 9.844 1.00 59.56 101 ALA A CA 1
ATOM 787 C C . ALA A 1 101 ? 1.707 6.211 10.655 1.00 59.56 101 ALA A C 1
ATOM 789 O O . ALA A 1 101 ? 2.746 6.535 10.085 1.00 59.56 101 ALA A O 1
ATOM 790 N N . THR A 1 102 ? 1.658 6.003 11.973 1.00 57.75 102 THR A N 1
ATOM 791 C CA . THR A 1 102 ? 2.812 6.231 12.856 1.00 57.75 102 THR A CA 1
ATOM 792 C C . THR A 1 102 ? 3.762 5.038 12.960 1.00 57.75 102 THR A C 1
ATOM 794 O O . THR A 1 102 ? 4.946 5.245 13.212 1.00 57.75 102 THR A O 1
ATOM 797 N N . ASN A 1 103 ? 3.282 3.805 12.762 1.00 49.78 103 ASN A N 1
ATOM 798 C CA . ASN A 1 103 ? 4.099 2.599 12.914 1.00 49.78 103 ASN A CA 1
ATOM 799 C C . ASN A 1 103 ? 4.649 2.116 11.555 1.00 49.78 103 ASN A C 1
ATOM 801 O O . ASN A 1 103 ? 3.908 1.679 10.679 1.00 49.78 103 ASN A O 1
ATOM 805 N N . ASP A 1 104 ? 5.974 2.189 11.396 1.00 45.09 104 ASP A N 1
ATOM 806 C CA . ASP A 1 104 ? 6.815 1.529 10.374 1.00 45.09 104 ASP A CA 1
ATOM 807 C C . ASP A 1 104 ? 6.642 1.865 8.882 1.00 45.09 104 ASP A C 1
ATOM 809 O O . ASP A 1 104 ? 7.506 1.507 8.067 1.00 45.09 104 ASP A O 1
ATOM 813 N N . LEU A 1 105 ? 5.585 2.575 8.493 1.00 48.06 105 LEU A N 1
ATOM 814 C CA . LEU A 1 105 ? 5.324 2.940 7.097 1.00 48.06 105 LEU A CA 1
ATOM 815 C C . LEU A 1 105 ? 6.077 4.194 6.619 1.00 48.06 105 LEU A C 1
ATOM 817 O O . LEU A 1 105 ? 6.204 4.397 5.413 1.00 48.06 105 LEU A O 1
ATOM 821 N N . MET A 1 106 ? 6.583 5.030 7.534 1.00 47.28 106 MET A N 1
ATOM 822 C CA . MET A 1 106 ? 6.858 6.448 7.249 1.00 47.28 106 MET A CA 1
ATOM 823 C C . MET A 1 106 ? 8.242 6.957 7.669 1.00 47.28 106 MET A C 1
ATOM 825 O O . MET A 1 106 ? 8.364 8.067 8.179 1.00 47.28 106 MET A O 1
ATOM 829 N N . SER A 1 107 ? 9.324 6.211 7.425 1.00 39.44 107 SER A N 1
ATOM 830 C CA . SER A 1 107 ? 10.670 6.799 7.574 1.00 39.44 107 SER A CA 1
ATOM 831 C C . SER A 1 107 ? 11.067 7.717 6.409 1.00 39.44 107 SER A C 1
ATOM 833 O O . SER A 1 107 ? 12.182 8.236 6.397 1.00 39.44 107 SER A O 1
ATOM 835 N N . THR A 1 108 ? 10.230 7.906 5.381 1.00 35.56 108 THR A N 1
ATOM 836 C CA . THR A 1 108 ? 10.593 8.753 4.237 1.00 35.56 108 THR A CA 1
ATOM 837 C C . THR A 1 108 ? 9.364 9.424 3.620 1.00 35.56 108 THR A C 1
ATOM 839 O O . THR A 1 108 ? 8.535 8.779 2.997 1.00 35.56 108 THR A O 1
ATOM 842 N N . GLN A 1 109 ? 9.319 10.744 3.811 1.00 34.53 109 GLN A N 1
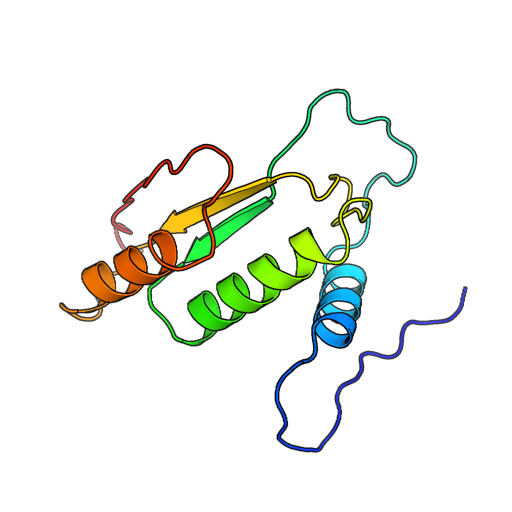ATOM 843 C CA . GLN A 1 109 ? 8.591 11.763 3.052 1.00 34.53 109 GLN A CA 1
ATOM 844 C C . GLN A 1 109 ? 7.044 11.799 3.099 1.00 34.53 109 GLN A C 1
ATOM 846 O O . GLN A 1 109 ? 6.342 11.017 2.473 1.00 34.53 109 GLN A O 1
ATOM 851 N N . ALA A 1 110 ? 6.556 12.883 3.720 1.00 37.09 110 ALA A N 1
ATOM 852 C CA . ALA A 1 110 ? 5.256 13.532 3.522 1.00 37.09 110 ALA A CA 1
ATOM 853 C C . ALA A 1 110 ? 4.002 12.729 3.910 1.00 37.09 110 ALA A C 1
ATOM 855 O O . ALA A 1 110 ? 3.197 12.317 3.076 1.00 37.09 110 ALA A O 1
ATOM 856 N N . TYR A 1 111 ? 3.764 12.655 5.219 1.00 39.19 111 TYR A N 1
ATOM 857 C CA . TYR A 1 111 ? 2.425 12.441 5.749 1.00 39.19 111 TYR A CA 1
ATOM 858 C C . TYR A 1 111 ? 1.573 13.694 5.502 1.00 39.19 111 TYR A C 1
ATOM 860 O O . TYR A 1 111 ? 1.740 14.711 6.174 1.00 39.19 111 TYR A O 1
ATOM 868 N N . SER A 1 112 ? 0.662 13.644 4.530 1.00 39.78 112 SER A N 1
ATOM 869 C CA . SER A 1 112 ? -0.472 14.568 4.486 1.00 39.78 112 SER A CA 1
ATOM 870 C C . SER A 1 112 ? -1.716 13.798 4.909 1.00 39.78 112 SER A C 1
ATOM 872 O O . SER A 1 112 ? -2.360 13.139 4.090 1.00 39.78 112 SER A O 1
ATOM 874 N N . GLN A 1 113 ? -2.047 13.857 6.197 1.00 41.31 113 GLN A N 1
ATOM 875 C CA . GLN A 1 113 ? -3.319 13.353 6.700 1.00 41.31 113 GLN A CA 1
ATOM 876 C C . GLN A 1 113 ? -4.445 14.216 6.125 1.00 41.31 113 GLN A C 1
ATOM 878 O O . GLN A 1 113 ? -4.777 15.273 6.654 1.00 41.31 113 GLN A O 1
ATOM 883 N N . ILE A 1 114 ? -5.022 13.782 5.010 1.00 45.09 114 ILE A N 1
ATOM 884 C CA . ILE A 1 114 ? -6.238 14.382 4.469 1.00 45.09 114 ILE A CA 1
ATOM 885 C C . ILE A 1 114 ? -7.403 13.604 5.075 1.00 45.09 114 ILE A C 1
ATOM 887 O O . ILE A 1 114 ? -7.858 12.613 4.510 1.00 45.09 114 ILE A O 1
ATOM 891 N N . SER A 1 115 ? -7.874 14.036 6.246 1.00 46.84 115 SER A N 1
ATOM 892 C CA . SER A 1 115 ? -9.128 13.542 6.811 1.00 46.84 115 SER A CA 1
ATOM 893 C C . SER A 1 115 ? -10.290 14.126 6.007 1.00 46.84 115 SER A C 1
ATOM 895 O O . SER A 1 115 ? -10.742 15.247 6.233 1.00 46.84 115 SER A O 1
ATOM 897 N N . ARG A 1 116 ? -10.787 13.376 5.021 1.00 49.22 116 ARG A N 1
ATOM 898 C CA . ARG A 1 116 ? -12.109 13.659 4.453 1.00 49.22 116 ARG A CA 1
ATOM 899 C C . ARG A 1 116 ? -13.130 12.793 5.160 1.00 49.22 116 ARG A C 1
ATOM 901 O O . ARG A 1 116 ? -13.085 11.572 5.056 1.00 49.22 116 ARG A O 1
ATOM 908 N N . VAL A 1 117 ? -14.056 13.448 5.851 1.00 51.97 117 VAL A N 1
ATOM 909 C CA . VAL A 1 117 ? -15.297 12.817 6.294 1.00 51.97 117 VAL A CA 1
ATOM 910 C C . VAL A 1 117 ? -16.074 12.449 5.036 1.00 51.97 117 VAL A C 1
ATOM 912 O O . VAL A 1 117 ? -16.333 13.317 4.201 1.00 51.97 117 VAL A O 1
ATOM 915 N N . TRP A 1 118 ? -16.399 11.168 4.870 1.00 47.59 118 TRP A N 1
ATOM 916 C CA . TRP A 1 118 ? -17.289 10.739 3.795 1.00 47.59 118 TRP A CA 1
ATOM 917 C C . TRP A 1 118 ? -18.696 11.298 4.072 1.00 47.59 118 TRP A C 1
ATOM 919 O O . TRP A 1 118 ? -19.262 10.961 5.112 1.00 47.59 118 TRP A O 1
ATOM 929 N N . PRO A 1 119 ? -19.270 12.142 3.196 1.00 46.16 119 PRO A N 1
ATOM 930 C CA . PRO A 1 119 ? -20.554 12.794 3.461 1.00 46.16 119 PRO A CA 1
ATOM 931 C C . PRO A 1 119 ? -21.777 11.863 3.334 1.00 46.16 119 PRO A C 1
ATOM 933 O O . PRO A 1 119 ? -22.888 12.311 3.584 1.00 46.16 119 PRO A O 1
ATOM 936 N N . GLY A 1 120 ? -21.586 10.579 3.004 1.00 47.19 120 GLY A N 1
ATOM 937 C CA . GLY A 1 120 ? -22.678 9.652 2.682 1.00 47.19 120 GLY A CA 1
ATOM 938 C C . GLY A 1 120 ? -23.135 9.774 1.219 1.00 47.19 120 GLY A C 1
ATOM 939 O O . GLY A 1 120 ? -22.672 10.680 0.521 1.00 47.19 120 GLY A O 1
ATOM 940 N N . PRO A 1 121 ? -23.946 8.822 0.718 1.00 49.56 121 PRO A N 1
ATOM 941 C CA . PRO A 1 121 ? -24.737 9.011 -0.498 1.00 49.56 121 PRO A CA 1
ATOM 942 C C . PRO A 1 121 ? -25.880 10.015 -0.294 1.00 49.56 121 PRO A C 1
ATOM 944 O O . PRO A 1 121 ? -26.386 10.113 0.848 1.00 49.56 121 PRO A O 1
#

Sequence (121 aa):
MSAIKPAFNSVVRPITVSEFREAILATCKPRFPNVRHARRRPIGLAISGGVDSMALAYLFSHYIKTYKTQHIADNPVHDILTVTVDHRLRPESTAEAAKVATNDLMSTQAYSQISRVWPGP

Radius of gyration: 15.98 Å; chains: 1; bounding box: 37×38×41 Å

Organism: Akanthomyces muscarius (NCBI:txid2231603)

pLDDT: mean 70.51, std 16.19, range [34.53, 92.5]

InterPro domains:
  IPR011063 tRNA(Ile)-lysidine/2-thiocytidine synthase, N-terminal [PF01171] (44-101)
  IPR012094 tRNA(Ile)-lysidine synthase [PTHR43033] (36-101)
  IPR014729 Rossmann-like alpha/beta/alpha sandwich fold [G3DSA:3.40.50.620] (34-113)

Secondary structure (DSSP, 8-state):
---------SS--PPPHHHHHHHHHHHS--SSTT---SS--PEEEEE-SSHHHHHHHHHHHHHHHH-TT-EETTEESS-EEEEE----SSTTHHHHHHHHHHSSS-SSS------PPP---

Foldseek 3Di:
DDDLDQPPDPDPDDDDLVSVVSVQCVVQAAPCQPDDDPDADAAEQEAALDPVSLSVLVSLLVNCVVPVQDDRHRHGHHHYAYEYEHQVPDPCRVVSSVVSVVPRNDPDDDHDHPHDHDPDD